Protein AF-A0A1R3RUV9-F1 (afdb_monomer_lite)

Radius of gyration: 25.54 Å; chains: 1; bounding box: 46×36×85 Å

Structure (mmCIF, N/CA/C/O backbone):
data_AF-A0A1R3RUV9-F1
#
_entry.id   AF-A0A1R3RUV9-F1
#
loop_
_atom_site.group_PDB
_atom_site.id
_atom_site.type_symbol
_atom_site.label_atom_id
_atom_site.label_alt_id
_atom_site.label_comp_id
_atom_site.label_asym_id
_atom_site.label_entity_id
_atom_site.label_seq_id
_atom_site.pdbx_PDB_ins_code
_atom_site.Cartn_x
_atom_site.Cartn_y
_atom_site.Cartn_z
_atom_site.occupancy
_atom_site.B_iso_or_equiv
_atom_site.auth_seq_id
_atom_site.auth_comp_id
_atom_site.auth_asym_id
_atom_site.auth_atom_id
_atom_site.pdbx_PDB_model_num
ATOM 1 N N . MET A 1 1 ? 4.138 1.486 14.673 1.00 49.09 1 MET A N 1
ATOM 2 C CA . MET A 1 1 ? 3.182 2.328 13.932 1.00 49.09 1 MET A CA 1
ATOM 3 C C . MET A 1 1 ? 3.947 2.966 12.787 1.00 49.09 1 MET A C 1
ATOM 5 O O . MET A 1 1 ? 4.624 3.954 13.024 1.00 49.09 1 MET A O 1
ATOM 9 N N . THR A 1 2 ? 3.935 2.379 11.590 1.00 62.47 2 THR A N 1
ATOM 10 C CA . THR A 1 2 ? 4.515 3.035 10.403 1.00 62.47 2 THR A CA 1
ATOM 11 C C . THR A 1 2 ? 3.368 3.688 9.640 1.00 62.47 2 THR A C 1
ATOM 13 O O . THR A 1 2 ? 2.910 3.180 8.620 1.00 62.47 2 THR A O 1
ATOM 16 N N . THR A 1 3 ? 2.838 4.774 10.208 1.00 78.50 3 THR A N 1
ATOM 17 C CA . THR A 1 3 ? 1.707 5.540 9.656 1.00 78.50 3 THR A CA 1
ATOM 18 C C . THR A 1 3 ? 2.000 6.067 8.254 1.00 78.50 3 THR A C 1
ATOM 20 O O . THR A 1 3 ? 1.088 6.188 7.446 1.00 78.50 3 THR A O 1
ATOM 23 N N . ASP A 1 4 ? 3.273 6.303 7.936 1.00 89.62 4 ASP A N 1
ATOM 24 C CA . ASP A 1 4 ? 3.688 6.859 6.647 1.00 89.62 4 ASP A CA 1
ATOM 25 C C . ASP A 1 4 ? 3.481 5.877 5.493 1.00 89.62 4 ASP A C 1
ATOM 27 O O . ASP A 1 4 ? 3.011 6.268 4.430 1.00 89.62 4 ASP A O 1
ATOM 31 N N . LEU A 1 5 ? 3.779 4.586 5.693 1.00 92.19 5 LEU A N 1
ATOM 32 C CA . LEU A 1 5 ? 3.544 3.568 4.660 1.00 92.19 5 LEU A CA 1
ATOM 33 C C . LEU A 1 5 ? 2.059 3.328 4.453 1.00 92.19 5 LEU A C 1
ATOM 35 O O . LEU A 1 5 ? 1.609 3.148 3.326 1.00 92.19 5 LEU A O 1
ATOM 39 N N . PHE A 1 6 ? 1.298 3.364 5.539 1.00 89.12 6 PHE A N 1
ATOM 40 C CA . PHE A 1 6 ? -0.145 3.298 5.473 1.00 89.12 6 PHE A CA 1
ATOM 41 C C . PHE A 1 6 ? -0.719 4.465 4.652 1.00 89.12 6 PHE A C 1
ATOM 43 O O . PHE A 1 6 ? -1.450 4.229 3.690 1.00 89.12 6 PHE A O 1
ATOM 50 N N . ALA A 1 7 ? -0.329 5.701 4.982 1.00 90.31 7 ALA A N 1
ATOM 51 C CA . ALA A 1 7 ? -0.740 6.896 4.254 1.00 90.31 7 ALA A CA 1
ATOM 52 C C . ALA A 1 7 ? -0.313 6.826 2.782 1.00 90.31 7 ALA A C 1
ATOM 54 O O . ALA A 1 7 ? -1.129 7.075 1.901 1.00 90.31 7 ALA A O 1
ATOM 55 N N . LEU A 1 8 ? 0.918 6.381 2.506 1.00 94.19 8 LEU A N 1
ATOM 56 C CA . LEU A 1 8 ? 1.419 6.167 1.150 1.00 94.19 8 LEU A CA 1
ATOM 57 C C . LEU A 1 8 ? 0.564 5.158 0.369 1.00 94.19 8 LEU A C 1
ATOM 59 O O . LEU A 1 8 ? 0.240 5.402 -0.789 1.00 94.19 8 LEU A O 1
ATOM 63 N N . GLY A 1 9 ? 0.172 4.040 0.989 1.00 93.19 9 GLY A N 1
ATOM 64 C CA . GLY A 1 9 ? -0.740 3.065 0.386 1.00 93.19 9 GLY A CA 1
ATOM 65 C C . GLY A 1 9 ? -2.093 3.682 0.025 1.00 93.19 9 GLY A C 1
ATOM 66 O O . GLY A 1 9 ? -2.595 3.458 -1.074 1.00 93.19 9 GLY A O 1
ATOM 67 N N . SER A 1 10 ? -2.651 4.506 0.913 1.00 91.69 10 SER A N 1
ATOM 68 C CA . SER A 1 10 ? -3.915 5.213 0.669 1.00 91.69 10 SER A CA 1
ATOM 69 C C . SER A 1 10 ? -3.797 6.255 -0.446 1.00 91.69 10 SER A C 1
ATOM 71 O O . SER A 1 10 ? -4.663 6.305 -1.313 1.00 91.69 10 SER A O 1
ATOM 73 N N . THR A 1 11 ? -2.697 7.011 -0.496 1.00 93.88 11 THR A N 1
ATOM 74 C CA . THR A 1 11 ? -2.410 7.936 -1.603 1.00 93.88 11 THR A CA 1
ATOM 75 C C . THR A 1 11 ? -2.296 7.199 -2.935 1.00 93.88 11 THR A C 1
ATOM 77 O O . THR A 1 11 ? -2.846 7.644 -3.935 1.00 93.88 11 THR A O 1
ATOM 80 N N . LEU A 1 12 ? -1.618 6.048 -2.969 1.00 94.38 12 LEU A N 1
ATOM 81 C CA . LEU A 1 12 ? -1.526 5.236 -4.183 1.00 94.38 12 LEU A CA 1
ATOM 82 C C . LEU A 1 12 ? -2.900 4.725 -4.632 1.00 94.38 12 LEU A C 1
ATOM 84 O O . LEU A 1 12 ? -3.197 4.780 -5.821 1.00 94.38 12 LEU A O 1
ATOM 88 N N . TYR A 1 13 ? -3.746 4.267 -3.704 1.00 93.31 13 TYR A N 1
ATOM 89 C CA . TYR A 1 13 ? -5.123 3.878 -4.024 1.00 93.31 13 TYR A CA 1
ATOM 90 C C . TYR A 1 13 ? -5.887 5.027 -4.689 1.00 93.31 13 TYR A C 1
ATOM 92 O O . TYR A 1 13 ? -6.479 4.834 -5.748 1.00 93.31 13 TYR A O 1
ATOM 100 N N . GLU A 1 14 ? -5.833 6.221 -4.096 1.00 92.88 14 GLU A N 1
ATOM 101 C CA . GLU A 1 14 ? -6.516 7.409 -4.611 1.00 92.88 14 GLU A CA 1
ATOM 102 C C . GLU A 1 14 ? -6.011 7.801 -6.004 1.00 92.88 14 GLU A C 1
ATOM 104 O O . GLU A 1 14 ? -6.816 8.080 -6.887 1.00 92.88 14 GLU A O 1
ATOM 109 N N . ILE A 1 15 ? -4.697 7.734 -6.242 1.00 93.25 15 ILE A N 1
ATOM 110 C CA . ILE A 1 15 ? -4.107 8.004 -7.561 1.00 93.25 15 ILE A CA 1
ATOM 111 C C . ILE A 1 15 ? -4.679 7.068 -8.635 1.00 93.25 15 ILE A C 1
ATOM 113 O O . ILE A 1 15 ? -4.982 7.524 -9.736 1.00 93.25 15 ILE A O 1
ATOM 117 N N . PHE A 1 16 ? -4.815 5.770 -8.343 1.00 89.62 16 PHE A N 1
ATOM 118 C CA . PHE A 1 16 ? -5.258 4.788 -9.339 1.00 89.62 16 PHE A CA 1
ATOM 119 C C . PHE A 1 16 ? -6.780 4.710 -9.503 1.00 89.62 16 PHE A C 1
ATOM 121 O O . PHE A 1 16 ? -7.245 4.405 -10.598 1.00 89.62 16 PHE A O 1
ATOM 128 N N . GLN A 1 17 ? -7.554 4.982 -8.451 1.00 89.38 17 GLN A N 1
ATOM 129 C CA . GLN A 1 17 ? -9.020 4.898 -8.490 1.00 89.38 17 GLN A CA 1
ATOM 130 C C . GLN A 1 17 ? -9.706 6.247 -8.721 1.00 89.38 17 GLN A C 1
ATOM 132 O O . GLN A 1 17 ? -10.865 6.275 -9.123 1.00 89.38 17 GLN A O 1
ATOM 137 N N . GLY A 1 18 ? -9.019 7.360 -8.454 1.00 88.12 18 GLY A N 1
ATOM 138 C CA . GLY A 1 18 ? -9.584 8.710 -8.504 1.00 88.12 18 GLY A CA 1
ATOM 139 C C . GLY A 1 18 ? -10.478 9.072 -7.313 1.00 88.12 18 GLY A C 1
ATOM 140 O O . GLY A 1 18 ? -11.056 10.154 -7.305 1.00 88.12 18 GLY A O 1
ATOM 141 N N . THR A 1 19 ? -10.596 8.190 -6.319 1.00 85.81 19 THR A N 1
ATOM 142 C CA . THR A 1 19 ? -11.413 8.373 -5.109 1.00 85.81 19 THR A CA 1
ATOM 143 C C . THR A 1 19 ? -10.652 7.880 -3.887 1.00 85.81 19 THR A C 1
ATOM 145 O O . THR A 1 19 ? -9.921 6.887 -3.969 1.00 85.81 19 THR A O 1
ATOM 148 N N . SER A 1 20 ? -10.875 8.512 -2.736 1.00 81.12 20 SER A N 1
ATOM 149 C CA . SER A 1 20 ? -10.294 8.062 -1.469 1.00 81.12 20 SER A CA 1
ATOM 150 C C . SER A 1 20 ? -10.754 6.636 -1.124 1.00 81.12 20 SER A C 1
ATOM 152 O O . SER A 1 20 ? -11.916 6.282 -1.370 1.00 81.12 20 SER A O 1
ATOM 154 N N . PRO A 1 21 ? -9.888 5.786 -0.539 1.00 74.56 21 PRO A N 1
ATOM 155 C CA . PRO A 1 21 ? -10.353 4.527 0.021 1.00 74.56 21 PRO A CA 1
ATOM 156 C C . PRO A 1 21 ? -11.403 4.820 1.100 1.00 74.56 21 PRO A C 1
ATOM 158 O O . PRO A 1 21 ? -11.139 5.559 2.046 1.00 74.56 21 PRO A O 1
ATOM 161 N N . TYR A 1 22 ? -12.584 4.212 0.959 1.00 76.69 22 TYR A N 1
ATOM 162 C CA . TYR A 1 22 ? -13.705 4.355 1.894 1.00 76.69 22 TYR A CA 1
ATOM 163 C C . TYR A 1 22 ? -14.329 5.759 1.963 1.00 76.69 22 TYR A C 1
ATOM 165 O O . TYR A 1 22 ? -14.799 6.161 3.019 1.00 76.69 22 TYR A O 1
ATOM 173 N N . GLU A 1 23 ? -14.378 6.485 0.842 1.00 74.69 23 GLU A N 1
ATOM 174 C CA . GLU A 1 23 ? -15.005 7.817 0.735 1.00 74.69 23 GLU A CA 1
ATOM 175 C C . GLU A 1 23 ? -16.428 7.899 1.330 1.00 74.69 23 GLU A C 1
ATOM 177 O O . GLU A 1 23 ? -16.804 8.922 1.898 1.00 74.69 23 GLU A O 1
ATOM 182 N N . GLU A 1 24 ? -17.198 6.810 1.265 1.00 75.19 24 GLU A N 1
ATOM 183 C CA . GLU A 1 24 ? -18.561 6.740 1.813 1.00 75.19 24 GLU A CA 1
ATOM 184 C C . GLU A 1 24 ? -18.636 6.278 3.282 1.00 75.19 24 GLU A C 1
ATOM 186 O O . GLU A 1 24 ? -19.726 6.212 3.850 1.00 75.19 24 GLU A O 1
ATOM 191 N N . ILE A 1 25 ? -17.506 5.941 3.913 1.00 77.25 25 ILE A N 1
ATOM 192 C CA . ILE A 1 25 ? -17.459 5.440 5.291 1.00 77.25 25 ILE A CA 1
ATOM 193 C C . ILE A 1 25 ? -16.979 6.556 6.229 1.00 77.25 25 ILE A C 1
ATOM 195 O O . ILE A 1 25 ? -15.964 7.204 5.959 1.00 77.25 25 ILE A O 1
ATOM 199 N N . PRO A 1 26 ? -17.654 6.783 7.367 1.00 79.81 26 PRO A N 1
ATOM 200 C CA . PRO A 1 26 ? -17.195 7.754 8.347 1.00 79.81 26 PRO A CA 1
ATOM 201 C C . PRO A 1 26 ? -15.840 7.351 8.959 1.00 79.81 26 PRO A C 1
ATOM 203 O O . PRO A 1 26 ? -15.540 6.177 9.185 1.00 79.81 26 PRO A O 1
ATOM 206 N N . SER A 1 27 ? -14.994 8.352 9.219 1.00 75.50 27 SER A N 1
ATOM 207 C CA . SER A 1 27 ? -13.578 8.168 9.580 1.00 75.50 27 SER A CA 1
ATOM 208 C C . SER A 1 27 ? -13.339 7.275 10.808 1.00 75.50 27 SER A C 1
ATOM 210 O O . SER A 1 27 ? -12.295 6.634 10.900 1.00 75.50 27 SER A O 1
ATOM 212 N N . ASP A 1 28 ? -14.278 7.226 11.751 1.00 78.38 28 ASP A N 1
ATOM 213 C CA . ASP A 1 28 ? -14.208 6.401 12.961 1.00 78.38 28 ASP A CA 1
ATOM 214 C C . ASP A 1 28 ? -14.484 4.911 12.692 1.00 78.38 28 ASP A C 1
ATOM 216 O O . ASP A 1 28 ? -13.984 4.034 13.401 1.00 78.38 28 ASP A O 1
ATOM 220 N N . GLU A 1 29 ? -15.261 4.589 11.658 1.00 77.56 29 GLU A N 1
ATOM 221 C CA . GLU A 1 29 ? -15.445 3.213 11.188 1.00 77.56 29 GLU A CA 1
ATOM 222 C C . GLU A 1 29 ? -14.275 2.751 10.322 1.00 77.56 29 GLU A C 1
ATOM 224 O O . GLU A 1 29 ? -13.848 1.597 10.407 1.00 77.56 29 GLU A O 1
ATOM 229 N N . VAL A 1 30 ? -13.710 3.672 9.546 1.00 76.25 30 VAL A N 1
ATOM 230 C CA . VAL A 1 30 ? -12.513 3.451 8.737 1.00 76.25 30 VAL A CA 1
ATOM 231 C C . VAL A 1 30 ? -11.338 3.002 9.616 1.00 76.25 30 VAL A C 1
ATOM 233 O O . VAL A 1 30 ? -10.712 1.979 9.332 1.00 76.25 30 VAL A O 1
ATOM 236 N N . GLU A 1 31 ? -11.092 3.679 10.742 1.00 75.88 31 GLU A N 1
ATOM 237 C CA . GLU A 1 31 ? -10.045 3.295 11.700 1.00 75.88 31 GLU A CA 1
ATOM 238 C C . GLU A 1 31 ? -10.254 1.869 12.247 1.00 75.88 31 GLU A C 1
ATOM 240 O O . GLU A 1 31 ? -9.320 1.067 12.262 1.00 75.88 31 GLU A O 1
ATOM 245 N N . LYS A 1 32 ? -11.498 1.482 12.566 1.00 79.94 32 LYS A N 1
ATOM 246 C CA . LYS A 1 32 ? -11.829 0.113 13.011 1.00 79.94 32 LYS A CA 1
ATOM 247 C C . LYS A 1 32 ? -11.584 -0.937 11.929 1.00 79.94 32 LYS A C 1
ATOM 249 O O . LYS A 1 32 ? -11.103 -2.029 12.237 1.00 79.94 32 LYS A O 1
ATOM 254 N N . LEU A 1 33 ? -11.932 -0.655 10.671 1.00 77.94 33 LEU A N 1
ATOM 255 C CA . LEU A 1 33 ? -11.664 -1.562 9.547 1.00 77.94 33 LEU A CA 1
ATOM 256 C C . LEU A 1 33 ? -10.157 -1.770 9.362 1.00 77.94 33 LEU A C 1
ATOM 258 O O . LEU A 1 33 ? -9.707 -2.902 9.145 1.00 77.94 33 LEU A O 1
ATOM 262 N N . PHE A 1 34 ? -9.382 -0.699 9.533 1.00 75.50 34 PHE A N 1
ATOM 263 C CA . PHE A 1 34 ? -7.928 -0.726 9.463 1.00 75.50 34 PHE A CA 1
ATOM 264 C C . PHE A 1 34 ? -7.288 -1.505 10.615 1.00 75.50 34 PHE A C 1
ATOM 266 O O . PHE A 1 34 ? -6.455 -2.379 10.361 1.00 75.50 34 PHE A O 1
ATOM 273 N N . GLU A 1 35 ? -7.722 -1.290 11.858 1.00 77.56 35 GLU A N 1
ATOM 274 C CA . GLU A 1 35 ? -7.277 -2.075 13.019 1.00 77.56 35 GLU A CA 1
ATOM 275 C C . GLU A 1 35 ? -7.593 -3.568 12.858 1.00 77.56 35 GLU A C 1
ATOM 277 O O . GLU A 1 35 ? -6.775 -4.434 13.180 1.00 77.56 35 GLU A O 1
ATOM 282 N N . GLN A 1 36 ? -8.762 -3.883 12.295 1.00 81.50 36 GLN A N 1
ATOM 283 C CA . GLN A 1 36 ? -9.188 -5.255 12.018 1.00 81.50 36 GLN A CA 1
ATOM 284 C C . GLN A 1 36 ? -8.515 -5.866 10.783 1.00 81.50 36 GLN A C 1
ATOM 286 O O . GLN A 1 36 ? -8.732 -7.048 10.501 1.00 81.50 36 GLN A O 1
ATOM 291 N N . LYS A 1 37 ? -7.715 -5.089 10.042 1.00 77.00 37 LYS A N 1
ATOM 292 C CA . LYS A 1 37 ? -7.086 -5.486 8.775 1.00 77.00 37 LYS A CA 1
ATOM 293 C C . LYS A 1 37 ? -8.092 -6.023 7.747 1.00 77.00 37 LYS A C 1
ATOM 295 O O . LYS A 1 37 ? -7.772 -6.917 6.958 1.00 77.00 37 LYS A O 1
ATOM 300 N N . LYS A 1 38 ? -9.318 -5.497 7.766 1.00 77.62 38 LYS A N 1
ATOM 301 C CA . LYS A 1 38 ? -10.391 -5.870 6.842 1.00 77.62 38 LYS A CA 1
ATOM 302 C C . LYS A 1 38 ? -10.427 -4.872 5.700 1.00 77.62 38 LYS A C 1
ATOM 304 O O . LYS A 1 38 ? -10.987 -3.792 5.829 1.00 77.62 38 LYS A O 1
ATOM 309 N N . PHE A 1 39 ? -9.827 -5.271 4.589 1.00 79.06 39 PHE A N 1
ATOM 310 C CA . PHE A 1 39 ? -9.784 -4.477 3.370 1.00 79.06 39 PHE A CA 1
ATOM 311 C C . PHE A 1 39 ? -10.654 -5.123 2.305 1.00 79.06 39 PHE A C 1
ATOM 313 O O . PHE A 1 39 ? -10.640 -6.351 2.167 1.00 79.06 39 PHE A O 1
ATOM 320 N N . SER A 1 40 ? -11.364 -4.297 1.540 1.00 80.31 40 SER A N 1
ATOM 321 C CA . SER A 1 40 ? -12.015 -4.733 0.306 1.00 80.31 40 SER A CA 1
ATOM 322 C C . SER A 1 40 ? -10.993 -5.374 -0.632 1.00 80.31 40 SER A C 1
ATOM 324 O O . SER A 1 40 ? -9.792 -5.087 -0.568 1.00 80.31 40 SER A O 1
ATOM 326 N N . ASP A 1 41 ? -11.453 -6.270 -1.501 1.00 83.69 41 ASP A N 1
ATOM 327 C CA . ASP A 1 41 ? -10.563 -6.855 -2.493 1.00 83.69 41 ASP A CA 1
ATOM 328 C C . ASP A 1 41 ? -10.171 -5.808 -3.543 1.00 83.69 41 ASP A C 1
ATOM 330 O O . ASP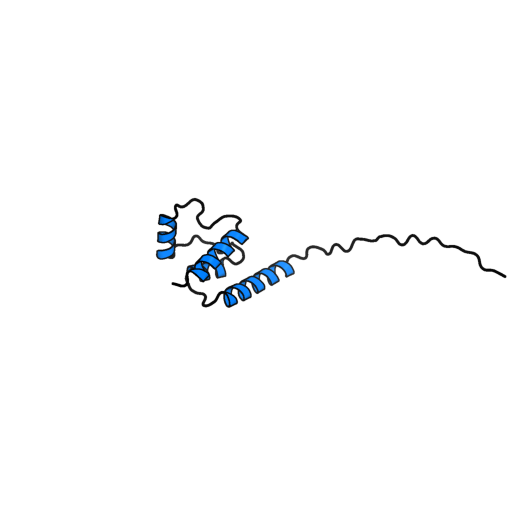 A 1 41 ? -10.992 -5.354 -4.339 1.00 83.69 41 ASP A O 1
ATOM 334 N N . ILE A 1 42 ? -8.894 -5.431 -3.525 1.00 87.94 42 ILE A N 1
ATOM 335 C CA . ILE A 1 42 ? -8.290 -4.450 -4.428 1.00 87.94 42 ILE A CA 1
ATOM 336 C C . ILE A 1 42 ? -7.319 -5.094 -5.421 1.00 87.94 42 ILE A C 1
ATOM 338 O O . ILE A 1 42 ? -6.540 -4.397 -6.064 1.00 87.94 42 ILE A O 1
ATOM 342 N N . SER A 1 43 ? -7.338 -6.423 -5.567 1.00 83.88 43 SER A N 1
ATOM 343 C CA . SER A 1 43 ? -6.443 -7.141 -6.484 1.00 83.88 43 SER A CA 1
ATOM 344 C C . SER A 1 43 ? -6.621 -6.764 -7.961 1.00 83.88 43 SER A C 1
ATOM 346 O O . SER A 1 43 ? -5.720 -7.017 -8.755 1.00 83.88 43 SER A O 1
ATOM 348 N N . HIS A 1 44 ? -7.750 -6.153 -8.326 1.00 86.00 44 HIS A N 1
ATOM 349 C CA . HIS A 1 44 ? -8.035 -5.662 -9.676 1.00 86.00 44 HIS A CA 1
ATOM 350 C C . HIS A 1 44 ? -7.400 -4.294 -9.983 1.00 86.00 44 HIS A C 1
ATOM 352 O O . HIS A 1 44 ? -7.322 -3.908 -11.147 1.00 86.00 44 HIS A O 1
ATOM 358 N N . ILE A 1 45 ? -6.956 -3.558 -8.961 1.00 89.62 45 ILE A N 1
ATOM 359 C CA . ILE A 1 45 ? -6.367 -2.225 -9.107 1.00 89.62 45 ILE A CA 1
ATOM 360 C C . ILE A 1 45 ? -4.895 -2.376 -9.502 1.00 89.62 45 ILE A C 1
ATOM 362 O O . ILE A 1 45 ? -4.171 -3.208 -8.943 1.00 89.62 45 ILE A O 1
ATOM 366 N N . VAL A 1 46 ? -4.419 -1.547 -10.433 1.00 89.88 46 VAL A N 1
ATOM 367 C CA . VAL A 1 46 ? -2.982 -1.437 -10.728 1.00 89.88 46 VAL A CA 1
ATOM 368 C C . VAL A 1 46 ? -2.242 -1.079 -9.436 1.00 89.88 46 VAL A C 1
ATOM 370 O O . VAL A 1 46 ? -2.668 -0.213 -8.682 1.00 89.88 46 VAL A O 1
ATOM 373 N N . CYS A 1 47 ? -1.153 -1.786 -9.133 1.00 93.38 47 CYS A N 1
ATOM 374 C CA . CYS A 1 47 ? -0.454 -1.687 -7.842 1.00 93.38 47 CYS A CA 1
ATOM 375 C C . CYS A 1 47 ? -1.277 -2.118 -6.602 1.00 93.38 47 CYS A C 1
ATOM 377 O O . CYS A 1 47 ? -0.797 -1.974 -5.476 1.00 93.38 47 CYS A O 1
ATOM 379 N N . GLY A 1 48 ? -2.455 -2.732 -6.757 1.00 92.94 48 GLY A N 1
ATOM 380 C CA . GLY A 1 48 ? -3.324 -3.141 -5.644 1.00 92.94 48 GLY A CA 1
ATOM 381 C C . GLY A 1 48 ? -2.635 -4.041 -4.613 1.00 92.94 48 GLY A C 1
ATOM 382 O O . GLY A 1 48 ? -2.816 -3.886 -3.405 1.00 92.94 48 GLY A O 1
ATOM 383 N N . ASN A 1 49 ? -1.749 -4.933 -5.065 1.00 94.31 49 ASN A N 1
ATOM 384 C CA . ASN A 1 49 ? -0.989 -5.800 -4.165 1.00 94.31 49 ASN A CA 1
ATOM 385 C C . ASN A 1 49 ? 0.013 -5.030 -3.279 1.00 94.31 49 ASN A C 1
ATOM 387 O O . ASN A 1 49 ? 0.148 -5.353 -2.099 1.00 94.31 49 ASN A O 1
ATOM 391 N N . ILE A 1 50 ? 0.719 -4.023 -3.815 1.00 95.25 50 ILE A N 1
ATOM 392 C CA . ILE A 1 50 ? 1.665 -3.229 -3.011 1.00 95.25 50 ILE A CA 1
ATOM 393 C C . ILE A 1 50 ? 0.916 -2.257 -2.087 1.00 95.25 50 ILE A C 1
ATOM 395 O O . ILE A 1 50 ? 1.308 -2.109 -0.934 1.00 95.25 50 ILE A O 1
ATOM 399 N N . ILE A 1 51 ? -0.226 -1.714 -2.527 1.00 94.62 51 ILE A N 1
ATOM 400 C CA . ILE A 1 51 ? -1.146 -0.925 -1.687 1.00 94.62 51 ILE A CA 1
ATOM 401 C C . ILE A 1 51 ? -1.608 -1.742 -0.473 1.00 94.62 51 ILE A C 1
ATOM 403 O O . ILE A 1 51 ? -1.482 -1.299 0.669 1.00 94.62 51 ILE A O 1
ATOM 407 N N . LYS A 1 52 ? -2.075 -2.977 -0.691 1.00 92.69 52 LYS A N 1
ATOM 408 C CA . LYS A 1 52 ? -2.516 -3.858 0.398 1.00 92.69 52 LYS A CA 1
ATOM 409 C C . LYS A 1 52 ? -1.381 -4.180 1.373 1.00 92.69 52 LYS A C 1
ATOM 411 O O . LYS A 1 52 ? -1.597 -4.195 2.584 1.00 92.69 52 LYS A O 1
ATOM 416 N N . GLN A 1 53 ? -0.170 -4.416 0.868 1.00 93.06 53 GLN A N 1
ATOM 417 C CA . GLN A 1 53 ? 1.001 -4.648 1.717 1.00 93.06 53 GLN A CA 1
ATOM 418 C C . GLN A 1 53 ? 1.358 -3.415 2.557 1.00 93.06 53 GLN A C 1
ATOM 420 O O . GLN A 1 53 ? 1.693 -3.572 3.732 1.00 93.06 53 GLN A O 1
ATOM 425 N N . CYS A 1 54 ? 1.246 -2.205 2.000 1.00 92.81 54 CYS A N 1
ATOM 426 C CA . CYS A 1 54 ? 1.404 -0.959 2.749 1.00 92.81 54 CYS A CA 1
ATOM 427 C C . CYS A 1 54 ? 0.417 -0.886 3.922 1.00 92.81 54 CYS A C 1
ATOM 429 O O . CYS A 1 54 ? 0.829 -0.682 5.065 1.00 92.81 54 CYS A O 1
ATOM 431 N N . TRP A 1 55 ? -0.868 -1.148 3.674 1.00 91.00 55 TRP A N 1
ATOM 432 C CA . TRP A 1 55 ? -1.885 -1.114 4.725 1.00 91.00 55 TRP A CA 1
ATOM 433 C C . TRP A 1 55 ? -1.710 -2.199 5.794 1.00 91.00 55 TRP A C 1
ATOM 435 O O . TRP A 1 55 ? -1.965 -1.968 6.974 1.00 91.00 55 TRP A O 1
ATOM 445 N N . LEU A 1 56 ? -1.229 -3.380 5.407 1.00 90.00 56 LEU A N 1
ATOM 446 C CA . LEU A 1 56 ? -0.957 -4.483 6.330 1.00 90.00 56 LEU A CA 1
ATOM 447 C C . LEU A 1 56 ? 0.367 -4.330 7.099 1.00 90.00 56 LEU A C 1
ATOM 449 O O . LEU A 1 56 ? 0.688 -5.210 7.903 1.00 90.00 56 LEU A O 1
ATOM 453 N N . SER A 1 57 ? 1.119 -3.243 6.872 1.00 88.12 57 SER A N 1
ATOM 454 C CA . SER A 1 57 ? 2.485 -3.043 7.385 1.00 88.12 57 SER A CA 1
ATOM 455 C C . SER A 1 57 ? 3.435 -4.192 7.009 1.00 88.12 57 SER A C 1
ATOM 457 O O . SER A 1 57 ? 4.234 -4.647 7.822 1.00 88.12 57 SER A O 1
ATOM 459 N N . GLN A 1 58 ? 3.314 -4.696 5.778 1.00 91.75 58 GLN A N 1
ATOM 460 C CA . GLN A 1 58 ? 4.132 -5.789 5.227 1.00 91.75 58 GLN A CA 1
ATOM 461 C C . GLN A 1 58 ? 5.290 -5.298 4.345 1.00 91.75 58 GLN A C 1
ATOM 463 O O . GLN A 1 58 ? 6.080 -6.104 3.853 1.00 91.75 58 GLN A O 1
ATOM 468 N N . VAL A 1 59 ? 5.402 -3.983 4.159 1.00 92.56 59 VAL A N 1
ATOM 469 C CA . VAL A 1 59 ? 6.534 -3.332 3.495 1.00 92.56 59 VAL A CA 1
ATOM 470 C C . VAL A 1 59 ? 7.372 -2.616 4.548 1.00 92.56 59 VAL A C 1
ATOM 472 O O . VAL A 1 59 ? 6.842 -2.084 5.519 1.00 92.56 59 VAL A O 1
ATOM 475 N N . ASP A 1 60 ? 8.683 -2.622 4.359 1.00 90.69 60 ASP A N 1
ATOM 476 C CA . ASP A 1 60 ? 9.671 -2.093 5.299 1.00 90.69 60 ASP A CA 1
ATOM 477 C C . ASP A 1 60 ? 10.097 -0.647 4.990 1.00 90.69 60 ASP A C 1
ATOM 479 O O . ASP A 1 60 ? 10.593 0.047 5.876 1.00 90.69 60 ASP A O 1
ATOM 483 N N . SER A 1 61 ? 9.891 -0.165 3.758 1.00 94.19 61 SER A N 1
ATOM 484 C CA . SER A 1 61 ? 10.316 1.176 3.344 1.00 94.19 61 SER A CA 1
ATOM 485 C C . SER A 1 61 ? 9.542 1.729 2.145 1.00 94.19 61 SER A C 1
ATOM 487 O O . SER A 1 61 ? 9.083 0.987 1.276 1.00 94.19 61 SER A O 1
ATOM 489 N N . ALA A 1 62 ? 9.458 3.061 2.057 1.00 94.25 62 ALA A N 1
ATOM 490 C CA . ALA A 1 62 ? 8.876 3.750 0.904 1.00 94.25 62 ALA A CA 1
ATOM 491 C C . ALA A 1 62 ? 9.708 3.539 -0.374 1.00 94.25 62 ALA A C 1
ATOM 493 O O . ALA A 1 62 ? 9.150 3.474 -1.465 1.00 94.25 62 ALA A O 1
ATOM 494 N N . ALA A 1 63 ? 11.028 3.360 -0.240 1.00 96.31 63 ALA A N 1
ATOM 495 C CA . ALA A 1 63 ? 11.911 3.035 -1.360 1.00 96.31 63 ALA A CA 1
ATOM 496 C C . ALA A 1 63 ? 11.502 1.716 -2.034 1.00 96.31 63 ALA A C 1
ATOM 498 O O . ALA A 1 63 ? 11.383 1.657 -3.255 1.00 96.31 63 ALA A O 1
ATOM 499 N N . ARG A 1 64 ? 11.188 0.679 -1.246 1.00 95.31 64 ARG A N 1
ATOM 500 C CA . ARG A 1 64 ? 10.680 -0.589 -1.784 1.00 95.31 64 ARG A CA 1
ATOM 501 C C . ARG A 1 64 ? 9.343 -0.418 -2.505 1.00 95.31 64 ARG A C 1
ATOM 503 O O . ARG A 1 64 ? 9.151 -1.014 -3.561 1.00 95.31 64 ARG A O 1
ATOM 510 N N . VAL A 1 65 ? 8.438 0.398 -1.959 1.00 96.25 65 VAL A N 1
ATOM 511 C CA . VAL A 1 65 ? 7.162 0.728 -2.621 1.00 96.25 65 VAL A CA 1
ATOM 512 C C . VAL A 1 65 ? 7.425 1.392 -3.971 1.00 96.25 65 VAL A C 1
ATOM 514 O O . VAL A 1 65 ? 6.871 0.956 -4.975 1.00 96.25 65 VAL A O 1
ATOM 517 N N . GLN A 1 66 ? 8.307 2.393 -4.008 1.00 96.50 66 GLN A N 1
ATOM 518 C CA . GLN A 1 66 ? 8.670 3.107 -5.230 1.00 96.50 66 GLN A CA 1
ATOM 519 C C . GLN A 1 66 ? 9.232 2.168 -6.303 1.00 96.50 66 GLN A C 1
ATOM 521 O O . GLN A 1 66 ? 8.781 2.241 -7.443 1.00 96.50 66 GLN A O 1
ATOM 526 N N . THR A 1 67 ? 10.174 1.283 -5.955 1.00 96.38 67 THR A N 1
ATOM 527 C CA . THR A 1 67 ? 10.735 0.303 -6.901 1.00 96.38 67 THR A CA 1
ATOM 528 C C . THR A 1 67 ? 9.635 -0.565 -7.506 1.00 96.38 67 THR A C 1
ATOM 530 O O . THR A 1 67 ? 9.506 -0.624 -8.723 1.00 96.38 67 THR A O 1
ATOM 533 N N . VAL A 1 68 ? 8.788 -1.172 -6.666 1.00 95.00 68 VAL A N 1
ATOM 534 C CA . VAL A 1 68 ? 7.719 -2.072 -7.130 1.00 95.00 68 VAL A CA 1
ATOM 535 C C . VAL A 1 68 ? 6.712 -1.338 -8.018 1.00 95.00 68 VAL A C 1
ATOM 537 O O . VAL A 1 68 ? 6.308 -1.865 -9.050 1.00 95.00 68 VAL A O 1
ATOM 540 N N . VAL A 1 69 ? 6.311 -0.122 -7.641 1.00 94.81 69 VAL A N 1
ATOM 541 C CA . VAL A 1 69 ? 5.396 0.699 -8.447 1.00 94.81 69 VAL A CA 1
ATOM 542 C C . VAL A 1 69 ? 6.033 1.063 -9.791 1.00 94.81 69 VAL A C 1
ATOM 544 O O . VAL A 1 69 ? 5.379 0.944 -10.824 1.00 94.81 69 VAL A O 1
ATOM 547 N N . GLY A 1 70 ? 7.310 1.454 -9.797 1.00 94.31 70 GLY A N 1
ATOM 548 C CA . GLY A 1 70 ? 8.057 1.759 -11.018 1.00 94.31 70 GLY A CA 1
ATOM 549 C C . GLY A 1 70 ? 8.137 0.568 -11.974 1.00 94.31 70 GLY A C 1
ATOM 550 O O . GLY A 1 70 ? 7.890 0.734 -13.169 1.00 94.31 70 GLY A O 1
ATOM 551 N N . ASP A 1 71 ? 8.406 -0.630 -11.452 1.00 92.94 71 ASP A N 1
ATOM 552 C CA . ASP A 1 71 ? 8.457 -1.866 -12.239 1.00 92.94 71 ASP A CA 1
ATOM 553 C C . ASP A 1 71 ? 7.09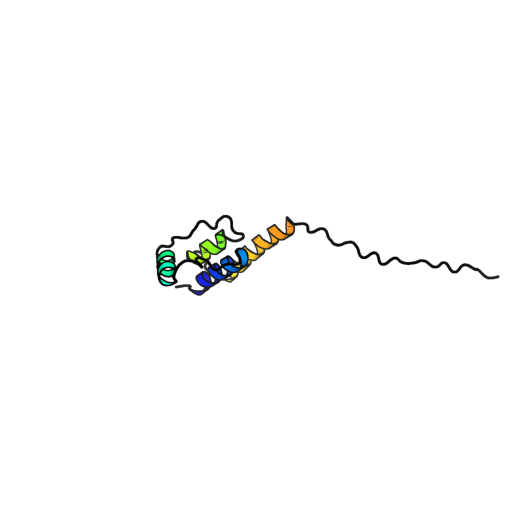0 -2.196 -12.856 1.00 92.94 71 ASP A C 1
ATOM 555 O O . ASP A 1 71 ? 6.995 -2.458 -14.057 1.00 92.94 71 ASP A O 1
ATOM 559 N N . ILE A 1 72 ? 6.014 -2.118 -12.062 1.00 90.75 72 ILE A N 1
ATOM 560 C CA . ILE A 1 72 ? 4.640 -2.364 -12.531 1.00 90.75 72 ILE A CA 1
ATOM 561 C C . ILE A 1 72 ? 4.275 -1.390 -13.655 1.00 90.75 72 ILE A C 1
ATOM 563 O O . ILE A 1 72 ? 3.807 -1.818 -14.712 1.00 90.75 72 ILE A O 1
ATOM 567 N N . ILE A 1 73 ? 4.523 -0.092 -13.449 1.00 88.19 73 ILE A N 1
ATOM 568 C CA . ILE A 1 73 ? 4.194 0.945 -14.432 1.00 88.19 73 ILE A CA 1
ATOM 569 C C . ILE A 1 73 ? 5.017 0.753 -15.712 1.00 88.19 73 ILE A C 1
ATOM 571 O O . ILE A 1 73 ? 4.479 0.863 -16.815 1.00 88.19 73 ILE A O 1
ATOM 575 N N . SER A 1 74 ? 6.298 0.399 -15.582 1.00 88.81 74 SER A N 1
ATOM 576 C CA . SER A 1 74 ? 7.184 0.133 -16.721 1.00 88.81 74 SER A CA 1
ATOM 577 C C . SER A 1 74 ? 6.699 -1.045 -17.574 1.00 88.81 74 SER A C 1
ATOM 579 O O . SER A 1 74 ? 6.803 -1.007 -18.799 1.00 88.81 74 SER A O 1
ATOM 581 N N . CYS A 1 75 ? 6.114 -2.076 -16.958 1.00 72.25 75 CYS A N 1
ATOM 582 C CA . CYS A 1 75 ? 5.497 -3.182 -17.688 1.00 72.25 75 CYS A CA 1
ATOM 583 C C . CYS A 1 75 ? 4.211 -2.768 -18.417 1.00 72.25 75 CYS A C 1
ATOM 585 O O . CYS A 1 75 ? 3.986 -3.226 -19.535 1.00 72.25 75 CYS A O 1
ATOM 587 N N . THR A 1 76 ? 3.388 -1.895 -17.827 1.00 65.31 76 THR A N 1
ATOM 588 C CA . THR A 1 76 ? 2.158 -1.410 -18.477 1.00 65.31 76 THR A CA 1
ATOM 589 C C . THR A 1 76 ? 2.444 -0.496 -19.670 1.00 65.31 76 THR A C 1
ATOM 591 O O . THR A 1 76 ? 1.873 -0.701 -20.735 1.00 65.31 76 THR A O 1
ATOM 594 N N . VAL A 1 77 ? 3.404 0.432 -19.563 1.00 61.31 77 VAL A N 1
ATOM 595 C CA . VAL A 1 77 ? 3.750 1.338 -20.681 1.00 61.31 77 VAL A 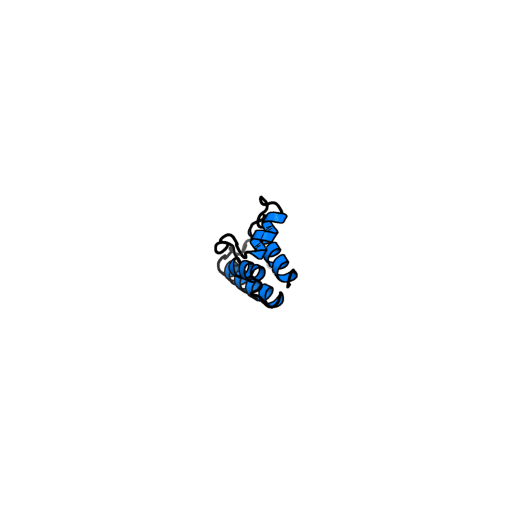CA 1
ATOM 596 C C . VAL A 1 77 ? 4.452 0.628 -21.838 1.00 61.31 77 VAL A C 1
ATOM 598 O O . VAL A 1 77 ? 4.435 1.121 -22.959 1.00 61.31 77 VAL A O 1
ATOM 601 N N . ASN A 1 78 ? 5.076 -0.525 -21.584 1.00 58.00 78 ASN A N 1
ATOM 602 C CA . ASN A 1 78 ? 5.709 -1.325 -22.631 1.00 58.00 78 ASN A CA 1
ATOM 603 C C . ASN A 1 78 ? 4.720 -2.279 -23.331 1.00 58.00 78 ASN A C 1
ATOM 605 O O . ASN A 1 78 ? 4.999 -2.744 -24.433 1.00 58.00 78 ASN A O 1
ATOM 609 N N . ALA A 1 79 ? 3.575 -2.582 -22.707 1.00 55.25 79 ALA A N 1
ATOM 610 C CA . ALA A 1 79 ? 2.478 -3.319 -23.339 1.00 55.25 79 ALA A CA 1
ATOM 611 C C . ALA A 1 79 ? 1.559 -2.396 -24.162 1.00 55.25 79 ALA A C 1
ATOM 613 O O . ALA A 1 79 ? 1.036 -2.817 -25.194 1.00 55.25 79 ALA A O 1
ATOM 614 N N . ASP A 1 80 ? 1.428 -1.131 -23.754 1.00 51.50 80 ASP A N 1
ATOM 615 C CA . ASP A 1 80 ? 0.692 -0.102 -24.485 1.00 51.50 80 ASP A CA 1
ATOM 616 C C . ASP A 1 80 ? 1.631 0.696 -25.402 1.00 51.50 80 ASP A C 1
ATOM 618 O O . ASP A 1 80 ? 2.019 1.831 -25.119 1.00 51.50 80 ASP A O 1
ATOM 622 N N . CYS A 1 81 ? 1.974 0.111 -26.554 1.00 44.34 81 CYS A N 1
ATOM 623 C CA . CYS A 1 81 ? 2.445 0.877 -27.706 1.00 44.34 81 CYS A CA 1
ATOM 624 C C . CYS A 1 81 ? 1.368 1.904 -28.097 1.00 44.34 81 CYS A C 1
ATOM 626 O O . CYS A 1 81 ? 0.545 1.643 -28.975 1.00 44.34 81 CYS A O 1
ATOM 628 N N . ILE A 1 82 ? 1.378 3.094 -27.495 1.00 55.25 82 ILE A N 1
ATOM 629 C CA . ILE A 1 82 ? 0.817 4.271 -28.157 1.00 55.25 82 ILE A CA 1
ATOM 630 C C . ILE A 1 82 ? 1.636 4.404 -29.447 1.00 55.25 82 ILE A C 1
ATOM 632 O O . ILE A 1 82 ? 2.861 4.550 -29.355 1.00 55.25 82 ILE A O 1
ATOM 636 N N . PRO A 1 83 ? 1.035 4.283 -30.647 1.00 45.47 83 PRO A N 1
ATOM 637 C CA . PRO A 1 83 ? 1.790 4.456 -31.872 1.00 45.47 83 PRO A CA 1
ATOM 638 C C . PRO A 1 83 ? 2.463 5.823 -31.804 1.00 45.47 83 PRO A C 1
ATOM 640 O O . PRO A 1 83 ? 1.813 6.840 -31.550 1.00 45.47 83 PRO A O 1
ATOM 643 N N . ARG A 1 84 ? 3.787 5.817 -31.987 1.00 47.91 84 ARG A N 1
ATOM 644 C CA . ARG A 1 84 ? 4.577 7.018 -32.238 1.00 47.91 84 ARG A CA 1
ATOM 645 C C . ARG A 1 84 ? 3.787 7.883 -33.211 1.00 47.91 84 ARG A C 1
ATOM 647 O O . ARG A 1 84 ? 3.413 7.407 -34.283 1.00 47.91 84 ARG A O 1
ATOM 654 N N . LEU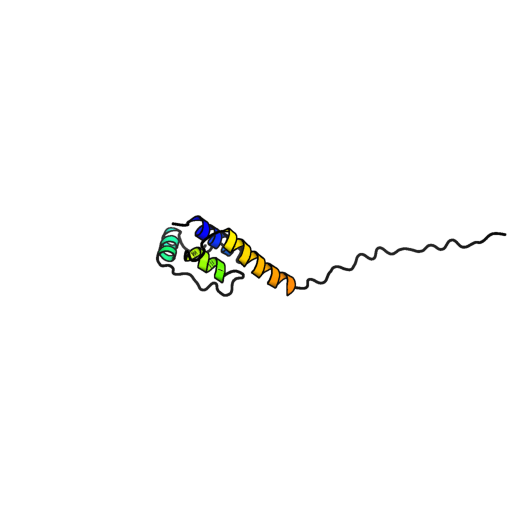 A 1 85 ? 3.551 9.141 -32.857 1.00 49.91 85 LEU A N 1
ATOM 655 C CA . LEU A 1 85 ? 3.184 10.149 -33.843 1.00 49.91 85 LEU A CA 1
ATOM 656 C C . LEU A 1 85 ? 4.422 10.409 -34.720 1.00 49.91 85 LEU A C 1
ATOM 658 O O . LEU A 1 85 ? 5.064 11.449 -34.621 1.00 49.91 85 LEU A O 1
ATOM 662 N N . ASP A 1 86 ? 4.793 9.434 -35.550 1.00 54.19 86 ASP A N 1
ATOM 663 C CA . ASP A 1 86 ? 5.657 9.642 -36.703 1.00 54.19 86 ASP A CA 1
ATOM 664 C C . ASP A 1 86 ? 4.773 10.309 -37.762 1.00 54.19 86 ASP A C 1
ATOM 666 O O . ASP A 1 86 ? 4.086 9.645 -38.535 1.00 54.19 86 ASP A O 1
ATOM 670 N N . GLY A 1 87 ? 4.688 11.640 -37.719 1.00 56.12 87 GLY A N 1
ATOM 671 C CA . GLY A 1 87 ? 3.757 12.353 -38.587 1.00 56.12 87 GLY A CA 1
ATOM 672 C C . GLY A 1 87 ? 3.748 13.866 -38.432 1.00 56.12 87 GLY A C 1
ATOM 673 O O . GLY A 1 87 ? 2.685 14.449 -38.255 1.00 56.12 87 GLY A O 1
ATOM 674 N N . LEU A 1 88 ? 4.912 14.508 -38.540 1.00 44.44 88 LEU A N 1
ATOM 675 C CA . LEU A 1 88 ? 4.969 15.872 -39.063 1.00 44.44 88 LEU A CA 1
ATOM 676 C C . LEU A 1 88 ? 5.940 15.891 -40.249 1.00 44.44 88 LEU A C 1
ATOM 678 O O . LEU A 1 88 ? 7.078 16.341 -40.148 1.00 44.44 88 LEU A O 1
ATOM 682 N N . ASP A 1 89 ? 5.472 15.339 -41.368 1.00 49.94 89 ASP A N 1
ATOM 683 C CA . ASP A 1 89 ? 5.999 15.650 -42.694 1.00 49.94 89 ASP A CA 1
ATOM 684 C C . ASP A 1 89 ? 5.611 17.103 -42.999 1.00 49.94 89 ASP A C 1
ATOM 686 O O . ASP A 1 89 ? 4.506 17.397 -43.453 1.00 49.94 89 ASP A O 1
ATOM 690 N N . ILE A 1 90 ? 6.487 18.043 -42.640 1.00 55.66 90 ILE A N 1
ATOM 691 C CA . ILE A 1 90 ? 6.437 19.385 -43.215 1.00 55.66 90 ILE A CA 1
ATOM 692 C C . ILE A 1 90 ? 7.217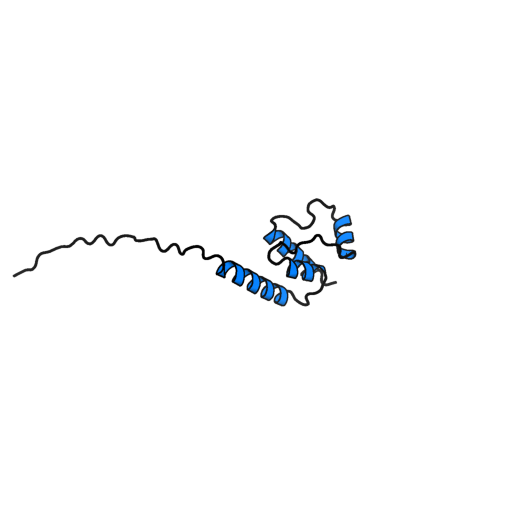 19.267 -44.519 1.00 55.66 90 ILE A C 1
ATOM 6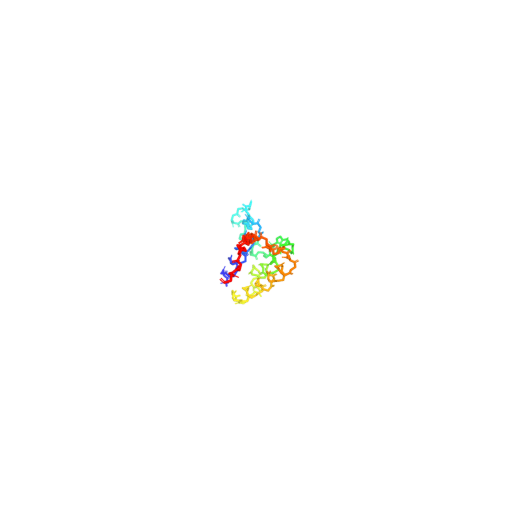94 O O . ILE A 1 90 ? 8.449 19.240 -44.509 1.00 55.66 90 ILE A O 1
ATOM 698 N N . GLY A 1 91 ? 6.478 19.103 -45.614 1.00 46.62 91 GLY A N 1
ATOM 699 C CA . GLY A 1 91 ? 7.023 18.860 -46.941 1.00 46.62 91 GLY A CA 1
ATOM 700 C C . GLY A 1 91 ? 8.164 19.812 -47.297 1.00 46.62 91 GLY A C 1
ATOM 701 O O . GLY A 1 91 ? 8.044 21.035 -47.199 1.00 46.62 91 GLY A O 1
ATOM 702 N N . GLN A 1 92 ? 9.276 19.238 -47.754 1.00 44.94 92 GLN A N 1
ATOM 703 C CA . GLN A 1 92 ? 10.224 19.975 -48.576 1.00 44.94 92 GLN A CA 1
ATOM 704 C C . GLN A 1 92 ? 9.571 20.192 -49.941 1.00 44.94 92 GLN A C 1
ATOM 706 O O . GLN A 1 92 ? 9.623 19.321 -50.808 1.00 44.94 92 GLN A O 1
ATOM 711 N N . ASP A 1 93 ? 8.945 21.354 -50.124 1.00 46.66 93 ASP A N 1
ATOM 712 C CA . ASP A 1 93 ? 8.624 21.841 -51.459 1.00 46.66 93 ASP A CA 1
ATOM 713 C C . ASP A 1 93 ? 9.948 22.149 -52.167 1.00 46.66 93 ASP A C 1
ATOM 715 O O . ASP A 1 93 ? 10.669 23.101 -51.854 1.00 46.66 93 ASP A O 1
ATOM 719 N N . VAL A 1 94 ? 10.320 21.243 -53.066 1.00 45.44 94 VAL A N 1
ATOM 720 C CA . VAL A 1 94 ? 11.459 21.390 -53.957 1.00 45.44 94 VAL A CA 1
ATOM 721 C C . VAL A 1 94 ? 11.012 22.337 -55.072 1.00 45.44 94 VAL A C 1
ATOM 723 O O . VAL A 1 94 ? 10.232 21.962 -55.944 1.00 45.44 94 VAL A O 1
ATOM 726 N N . LEU A 1 95 ? 11.496 23.581 -55.071 1.00 51.62 95 LEU A N 1
ATOM 727 C CA . LEU A 1 95 ? 11.430 24.411 -56.273 1.00 51.62 95 LEU A CA 1
ATOM 728 C C . LEU A 1 95 ? 12.784 24.371 -56.976 1.00 51.62 95 LEU A C 1
ATOM 730 O O . LEU A 1 95 ? 13.758 25.017 -56.594 1.00 51.62 95 LEU A O 1
ATOM 734 N N . ILE A 1 96 ? 12.816 23.537 -58.011 1.00 47.00 96 ILE A N 1
ATOM 735 C CA . ILE A 1 96 ? 13.899 23.388 -58.974 1.00 47.00 96 ILE A CA 1
ATOM 736 C C . ILE A 1 96 ? 14.055 24.707 -59.742 1.00 47.00 96 ILE A C 1
ATOM 738 O O . ILE A 1 96 ? 13.232 25.044 -60.589 1.00 47.00 96 ILE A O 1
ATOM 742 N N . GLY A 1 97 ? 15.147 25.428 -59.493 1.00 45.41 97 GLY A N 1
ATOM 743 C CA . GLY A 1 97 ? 15.662 26.441 -60.411 1.00 45.41 97 GLY A CA 1
ATOM 744 C C . GLY A 1 97 ? 16.680 25.809 -61.357 1.00 45.41 97 GLY A C 1
ATOM 745 O O . GLY A 1 97 ? 17.859 25.727 -61.026 1.00 45.41 97 GLY A O 1
ATOM 746 N N . GLN A 1 98 ? 16.237 25.340 -62.525 1.00 51.19 98 GLN A N 1
ATOM 747 C CA . GLN A 1 98 ? 17.139 25.062 -63.644 1.00 51.19 98 GLN A CA 1
ATOM 748 C C . GLN A 1 98 ? 17.547 26.385 -64.301 1.00 51.19 98 GLN A C 1
ATOM 750 O O . GLN A 1 98 ? 16.677 27.153 -64.696 1.00 51.19 98 GLN A O 1
ATOM 755 N N . VAL A 1 99 ? 18.846 26.615 -64.491 1.00 52.75 99 VAL A N 1
ATOM 756 C CA . VAL A 1 99 ? 19.446 26.729 -65.832 1.00 52.75 99 VAL A CA 1
ATOM 757 C C . VAL A 1 99 ? 20.959 26.917 -65.699 1.00 52.75 99 VAL A C 1
ATOM 759 O O . VAL A 1 99 ? 21.455 27.799 -65.005 1.00 52.75 99 VAL A O 1
ATOM 762 N N . VAL A 1 100 ? 21.674 26.003 -66.343 1.00 49.72 100 VAL A N 1
ATOM 763 C CA . VAL A 1 100 ? 23.125 25.966 -66.504 1.00 49.72 100 VAL A CA 1
ATOM 764 C C . VAL A 1 100 ? 23.563 26.997 -67.550 1.00 49.72 100 VAL A C 1
ATOM 766 O O . VAL A 1 100 ? 22.881 27.189 -68.557 1.00 49.72 100 VAL A O 1
ATOM 769 N N . SER A 1 101 ? 24.695 27.650 -67.290 1.00 41.59 101 SER A N 1
ATOM 770 C CA . SER A 1 101 ? 25.400 28.562 -68.196 1.00 41.59 101 SER A CA 1
ATOM 771 C C . SER A 1 101 ? 25.818 27.901 -69.517 1.00 41.59 101 SER A C 1
ATOM 773 O O . SER A 1 101 ? 25.794 26.675 -69.662 1.00 41.59 101 SER A O 1
ATOM 775 N N . PRO A 1 102 ? 26.298 28.714 -70.461 1.00 60.62 102 PRO A N 1
ATOM 776 C CA . PRO A 1 102 ? 27.695 28.584 -70.883 1.00 60.62 102 PRO A CA 1
ATOM 777 C C . PRO A 1 102 ? 28.589 29.715 -70.364 1.00 60.62 102 PRO A C 1
ATOM 779 O O . PRO A 1 102 ? 28.101 30.860 -70.236 1.00 60.62 102 PRO A O 1
#

Organism: Aspergillus carbonarius (strain ITEM 5010) (NCBI:txid602072)

Foldseek 3Di:
DPVVLLVVLQVVVCVQVVDGQPNVPDPVVVVVCLVVLPDDDQVVTQCSVSSSCSSVVVDDDPVVSVVVSVVSVVVVVVVDCPDPCPDDCPDPPDDDDDDDDD

Secondary structure (DSSP, 8-state):
--HHHHHHHHHHHHHHHSS-TTTTS-HHHHHHHHHTT-----TTSTTHHHHHHHHTT----HHHHHHHHHHHHHHHHHH-----------------------

InterPro domains:
  IPR001245 Serine-threonine/tyrosine-protein kinase, catalytic domain [PF07714] (2-68)
  IPR011009 Protein kinase-like domain superfamily [SSF56112] (3-60)

Sequence (102 aa):
MTTDLFALGSTLYEIFQGTSPYEEIPSDEVEKLFEQKKFSDISHIVCGNIIKQCWLSQVDSAARVQTVVGDIISCTVNADCIPRLDGLDIGQDVLIGQVVSP

pLDDT: mean 77.05, std 17.61, range [41.59, 96.5]